Protein AF-A0A843LRX8-F1 (afdb_monomer)

pLDDT: mean 82.46, std 15.07, range [46.19, 97.5]

Foldseek 3Di:
DPPDDPPPPPPDDFDWDDDVPDIAGAPDWDDDPNFIATEHEDEDPDDDPVNNVVCCVVVVGQAHEYEYCDDADQDPRYGYDYNVCPVVVRVVVVVVVVVSVVVVVVD

Solvent-accessible surface area (backbone atoms only — not comparable to full-atom values): 6719 Å² total; per-residue (Å²): 145,86,84,73,63,91,84,61,81,73,81,84,84,81,68,72,45,91,42,97,94,55,72,43,58,56,81,42,73,47,77,57,96,96,39,68,33,50,30,42,77,46,80,68,91,75,72,80,65,54,37,58,50,52,47,43,71,75,66,59,48,93,43,37,37,30,40,26,81,60,71,76,46,76,56,95,53,31,41,31,39,23,61,94,46,55,89,48,44,70,60,53,53,51,54,50,48,53,57,54,51,56,55,63,77,74,108

Secondary structure (DSSP, 8-state):
---S-TTS-------EE--TT--EE-SEEEEETTEEEEEEE-SSS-S--HHHHHHHHHH--S-EEEEESS--EEETTEEEEEGGGGGGHHHHHHHHHHHHHHHHHT-

Sequence (107 aa):
MALEDPFISSELYFWARDKTGSSSEIDYCITRKGRIYPIEVKSGKTGTLRALRVYMEEKKPLFAIRFWEGELSFHDTILSIPLYMTGEAGRLIDEVYEMVSKNFDNA

Nearest PDB structures (foldseek):
  6p4o-assembly2_D  TM=4.560E-01  e=3.156E-01  Sulfurisphaera tokodaii str. 7
  7f2i-assembly1_A  TM=3.966E-01  e=1.037E+00  Arabidopsis thaliana
  4tjx-assembly1_A  TM=3.581E-01  e=1.758E+00  Arabidopsis thaliana
  7f2d-assembly1_A  TM=3.524E-01  e=2.447E+00  Arabidopsis thaliana
  3wg9-assembly1_A  TM=2.950E-01  e=1.350E+00  Thermoanaerobacter ethanolicus JW 200

Structure (mmCIF, N/CA/C/O backbone):
data_AF-A0A843LRX8-F1
#
_entry.id   AF-A0A843LRX8-F1
#
loop_
_atom_site.group_PDB
_atom_site.id
_atom_site.type_symbol
_atom_site.label_atom_id
_atom_site.label_alt_id
_atom_site.label_comp_id
_atom_site.label_asym_id
_atom_site.label_entity_id
_atom_site.label_seq_id
_atom_site.pdbx_PDB_ins_code
_atom_site.Cartn_x
_atom_site.Cartn_y
_atom_site.Cartn_z
_atom_site.occupancy
_atom_site.B_iso_or_equiv
_atom_site.auth_seq_id
_atom_site.auth_comp_id
_atom_site.auth_asym_id
_atom_site.auth_atom_id
_atom_site.pdbx_PDB_model_num
ATOM 1 N N . MET A 1 1 ? -4.662 -4.180 -19.578 1.00 46.19 1 MET A N 1
ATOM 2 C CA . MET A 1 1 ? -4.805 -2.712 -19.684 1.00 46.19 1 MET A CA 1
ATOM 3 C C . MET A 1 1 ? -4.390 -2.239 -21.088 1.00 46.19 1 MET A C 1
ATOM 5 O O . MET A 1 1 ? -3.502 -1.417 -21.220 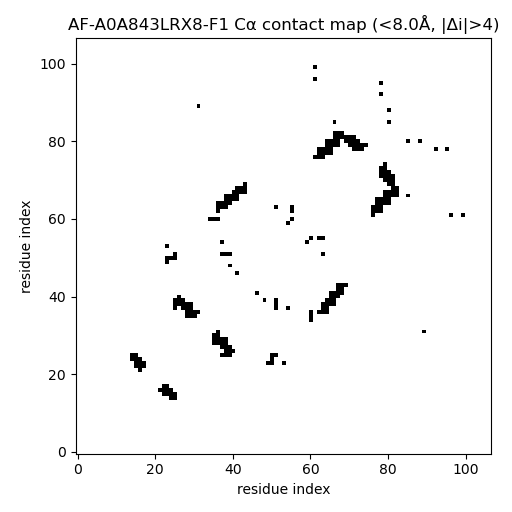1.00 46.19 1 MET A O 1
ATOM 9 N N . ALA A 1 2 ? -4.968 -2.838 -22.139 1.00 48.69 2 ALA A N 1
ATOM 10 C CA . ALA A 1 2 ? -4.767 -2.471 -23.557 1.00 48.69 2 ALA A CA 1
ATOM 11 C C . ALA A 1 2 ? -5.826 -3.124 -24.484 1.00 48.69 2 ALA A C 1
ATOM 13 O O . ALA A 1 2 ? -5.650 -3.161 -25.694 1.00 48.69 2 ALA A O 1
ATOM 14 N N . LEU A 1 3 ? -6.887 -3.715 -23.915 1.00 54.00 3 LEU A N 1
ATOM 15 C CA . LEU A 1 3 ? -7.861 -4.549 -24.636 1.00 54.00 3 LEU A CA 1
ATOM 16 C C . LEU A 1 3 ? -9.310 -4.116 -24.357 1.00 54.00 3 LEU A C 1
ATOM 18 O O . LEU A 1 3 ? -10.227 -4.902 -24.561 1.00 54.00 3 LEU A O 1
ATOM 22 N N . GLU A 1 4 ? -9.517 -2.901 -23.852 1.00 61.81 4 GLU A N 1
ATOM 23 C CA . GLU A 1 4 ? -10.865 -2.373 -23.627 1.00 61.81 4 GLU A CA 1
ATOM 24 C C . GLU A 1 4 ? -11.274 -1.455 -24.778 1.00 61.81 4 GLU A C 1
ATOM 26 O O . GLU A 1 4 ? -10.440 -0.767 -25.370 1.00 61.81 4 GLU A O 1
ATOM 31 N N . ASP A 1 5 ? -12.563 -1.510 -25.112 1.00 66.50 5 ASP A N 1
ATOM 32 C CA . ASP A 1 5 ? -13.199 -0.724 -26.164 1.00 66.50 5 ASP A CA 1
ATOM 33 C C . ASP A 1 5 ? -13.028 0.781 -25.867 1.00 66.50 5 ASP A C 1
ATOM 35 O O . ASP A 1 5 ? -13.456 1.237 -24.803 1.00 66.50 5 ASP A O 1
ATOM 39 N N . PRO A 1 6 ? -12.426 1.571 -26.779 1.00 65.12 6 PRO A N 1
ATOM 40 C CA . PRO A 1 6 ? -12.153 2.994 -26.564 1.00 65.12 6 PRO A CA 1
ATOM 41 C C . PRO A 1 6 ? -13.417 3.853 -26.396 1.00 65.12 6 PRO A C 1
ATOM 43 O O . PRO A 1 6 ? -13.306 5.022 -26.025 1.00 65.12 6 PRO A O 1
ATOM 46 N N . PHE A 1 7 ? -14.604 3.306 -26.673 1.00 67.12 7 PHE A N 1
ATOM 47 C CA . PHE A 1 7 ? -15.892 3.976 -26.496 1.00 67.12 7 PHE A CA 1
ATOM 48 C C . PHE A 1 7 ? -16.570 3.650 -25.159 1.00 67.12 7 PHE A C 1
ATOM 50 O O . PHE A 1 7 ? -17.571 4.280 -24.810 1.00 67.12 7 PHE A O 1
ATOM 57 N N . ILE A 1 8 ? -16.022 2.713 -24.381 1.00 63.06 8 ILE A N 1
ATOM 58 C CA . ILE A 1 8 ? -16.433 2.486 -22.997 1.00 63.06 8 ILE A CA 1
ATOM 59 C C . ILE A 1 8 ? -15.623 3.447 -22.127 1.00 63.06 8 ILE A C 1
ATOM 61 O O . ILE A 1 8 ? -14.437 3.248 -21.883 1.00 63.06 8 ILE A O 1
ATOM 65 N N . SER A 1 9 ? -16.276 4.507 -21.652 1.00 59.94 9 SER A N 1
ATOM 66 C CA . SER A 1 9 ? -15.727 5.372 -20.607 1.00 59.94 9 SER A CA 1
ATOM 67 C C . SER A 1 9 ? -15.583 4.548 -19.328 1.00 59.94 9 SER A C 1
ATOM 69 O O . SER A 1 9 ? -16.537 4.430 -18.557 1.00 59.94 9 SER A O 1
ATOM 71 N N . SER A 1 10 ? -14.408 3.965 -19.095 1.00 62.50 10 SER A N 1
ATOM 72 C CA . SER A 1 10 ? -14.065 3.450 -17.775 1.00 62.50 10 SER A CA 1
ATOM 73 C C . SER A 1 10 ? -14.030 4.638 -16.818 1.00 62.50 10 SER A C 1
ATOM 75 O O . SER A 1 10 ? -13.230 5.563 -16.962 1.00 62.50 10 SER A O 1
ATOM 77 N N . GLU A 1 11 ? -14.970 4.672 -15.875 1.00 67.00 11 GLU A N 1
ATOM 78 C CA . GLU A 1 11 ? -14.964 5.707 -14.849 1.00 67.00 11 GLU A CA 1
ATOM 79 C C . GLU A 1 11 ? -13.686 5.547 -14.016 1.00 67.00 11 GLU A C 1
ATOM 81 O O . GLU A 1 11 ? -13.449 4.511 -13.390 1.00 67.00 11 GLU A O 1
ATOM 86 N N . LEU A 1 12 ? -12.821 6.562 -14.067 1.00 62.62 12 LEU A N 1
ATOM 87 C CA . LEU A 1 12 ? -11.551 6.555 -13.357 1.00 62.62 12 LEU A CA 1
ATOM 88 C C . LEU A 1 12 ? -11.800 6.965 -11.903 1.00 62.62 12 LEU A C 1
ATOM 90 O O . LEU A 1 12 ? -12.003 8.140 -11.597 1.00 62.62 12 LEU A O 1
ATOM 94 N N . TYR A 1 13 ? -11.799 5.990 -11.000 1.00 67.69 13 TYR A N 1
ATOM 95 C CA . TYR A 1 13 ? -11.939 6.244 -9.570 1.00 67.69 13 TYR A CA 1
ATOM 96 C C . TYR A 1 13 ? -10.565 6.451 -8.936 1.00 67.69 13 TYR A C 1
ATOM 98 O O . TYR A 1 13 ? -9.703 5.576 -9.012 1.00 67.69 13 TYR A O 1
ATOM 106 N N . PHE A 1 14 ? -10.375 7.587 -8.267 1.00 67.50 14 PHE A N 1
ATOM 107 C CA . PHE A 1 14 ? -9.167 7.888 -7.504 1.00 67.50 14 PHE A CA 1
ATOM 108 C C . PHE A 1 14 ? -9.523 8.346 -6.090 1.00 67.50 14 PHE A C 1
ATOM 110 O O . PHE A 1 14 ? -10.617 8.852 -5.828 1.00 67.50 14 PHE A O 1
ATOM 117 N N . TRP A 1 15 ? -8.587 8.161 -5.162 1.00 66.31 15 TRP A N 1
ATOM 118 C CA . TRP A 1 15 ? -8.662 8.749 -3.832 1.00 66.31 15 TRP A CA 1
ATOM 119 C C . TRP A 1 15 ? -7.569 9.804 -3.712 1.00 66.31 15 TRP A C 1
ATOM 121 O O . TRP A 1 15 ? -6.385 9.481 -3.7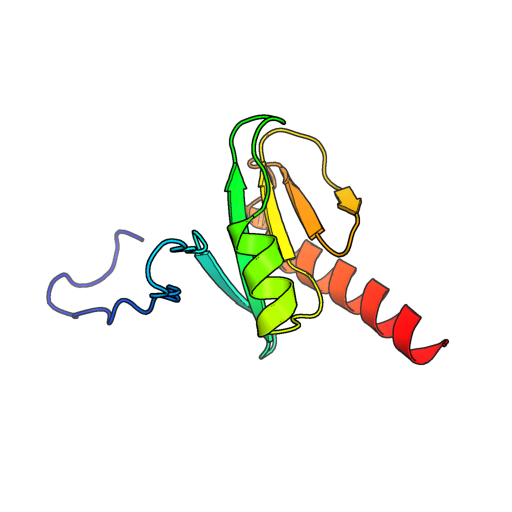52 1.00 66.31 15 TRP A O 1
ATOM 131 N N . ALA A 1 16 ? -7.974 11.058 -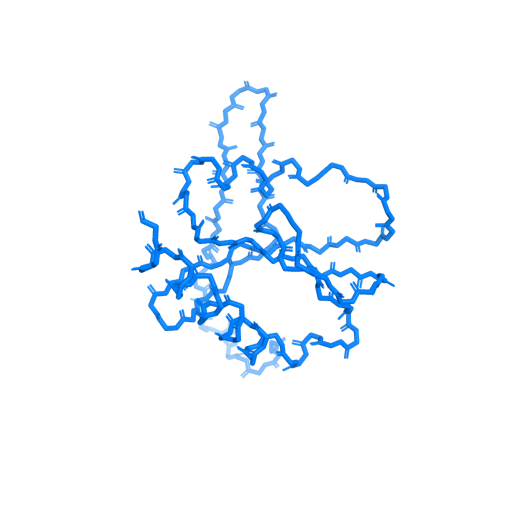3.543 1.00 63.38 16 ALA A N 1
ATOM 132 C CA . ALA A 1 16 ? -7.067 12.160 -3.274 1.00 63.38 16 ALA A CA 1
ATOM 133 C C . ALA A 1 16 ? -7.548 12.943 -2.057 1.00 63.38 16 ALA A C 1
ATOM 135 O O . ALA A 1 16 ? -8.750 13.125 -1.834 1.00 63.38 16 ALA A O 1
ATOM 136 N N . ARG A 1 17 ? -6.593 13.435 -1.272 1.00 65.94 17 ARG A N 1
ATOM 137 C CA . ARG A 1 17 ? -6.867 14.405 -0.217 1.00 65.94 17 ARG A CA 1
ATOM 138 C C . ARG A 1 17 ? -6.709 15.816 -0.764 1.00 65.94 17 ARG A C 1
ATOM 140 O O . ARG A 1 17 ? -5.587 16.236 -1.032 1.00 65.94 17 ARG A O 1
ATOM 147 N N . ASP A 1 18 ? -7.799 16.573 -0.791 1.00 56.78 18 ASP A N 1
ATOM 148 C CA . ASP A 1 18 ? -7.748 18.016 -1.025 1.00 56.78 18 ASP A CA 1
ATOM 149 C C . ASP A 1 18 ? -7.786 18.752 0.321 1.00 56.78 18 ASP A C 1
ATOM 151 O O . ASP A 1 18 ? -8.837 19.041 0.895 1.00 56.78 18 ASP A O 1
ATOM 155 N N . LYS A 1 19 ? -6.605 18.976 0.903 1.00 58.81 19 LYS A N 1
ATOM 156 C CA . LYS A 1 19 ? -6.436 19.836 2.080 1.00 58.81 19 LYS A CA 1
ATOM 157 C C . LYS A 1 19 ? -5.432 20.914 1.716 1.00 58.81 19 LYS A C 1
ATOM 159 O O . LYS A 1 19 ? -4.320 20.592 1.297 1.00 58.81 19 LYS A O 1
ATOM 164 N N . THR A 1 20 ? -5.808 22.179 1.888 1.00 50.81 20 THR A N 1
ATOM 165 C CA . THR A 1 20 ? -4.971 23.342 1.567 1.00 50.81 20 THR A CA 1
ATOM 166 C C . THR A 1 20 ? -3.586 23.177 2.208 1.00 50.81 20 THR A C 1
ATOM 168 O O . THR A 1 20 ? -3.461 23.171 3.431 1.00 50.81 20 THR A O 1
ATOM 171 N N . GLY A 1 21 ? -2.552 22.969 1.384 1.00 55.19 21 GLY A N 1
ATOM 172 C CA . GLY A 1 21 ? -1.159 22.795 1.820 1.00 55.19 21 GLY A CA 1
ATOM 173 C C . GLY A 1 21 ? -0.682 21.360 2.112 1.00 55.19 21 GLY A C 1
ATOM 174 O O . GLY A 1 21 ? 0.473 21.191 2.496 1.00 55.19 21 GLY A O 1
ATOM 175 N N . SER A 1 22 ? -1.507 20.318 1.941 1.00 58.34 22 SER A N 1
ATOM 176 C CA . SER A 1 22 ? -1.063 18.917 2.072 1.00 58.34 22 SER A CA 1
ATOM 177 C C . SER A 1 22 ? -1.923 17.959 1.241 1.00 58.34 22 SER A C 1
ATOM 179 O O . SER A 1 22 ? -2.757 17.238 1.798 1.00 58.34 22 SER A O 1
ATOM 181 N N . SER A 1 23 ? -1.685 17.912 -0.072 1.00 61.69 23 SER A N 1
ATOM 182 C CA . SER A 1 23 ? -2.226 16.854 -0.926 1.00 61.69 23 SER A CA 1
ATOM 183 C C . SER A 1 23 ? -1.474 15.540 -0.702 1.00 61.69 23 SER A C 1
ATOM 185 O O . SER A 1 23 ? -0.272 15.503 -0.422 1.00 61.69 23 SER A O 1
ATOM 187 N N . SER A 1 24 ? -2.204 14.433 -0.723 1.00 68.06 24 SER A N 1
ATOM 188 C CA . SER A 1 24 ? -1.642 13.084 -0.670 1.00 68.06 24 SER A CA 1
ATOM 189 C C . SER A 1 24 ? -2.544 12.175 -1.485 1.00 68.06 24 SER A C 1
ATOM 191 O O . SER A 1 24 ? -3.765 12.219 -1.337 1.00 68.06 24 SER A O 1
ATOM 193 N N . GLU A 1 25 ? -1.922 11.392 -2.350 1.00 79.88 25 GLU A N 1
ATOM 194 C CA . GLU A 1 25 ? -2.554 10.493 -3.305 1.00 79.88 25 GLU A CA 1
ATOM 195 C C . GLU A 1 25 ? -1.783 9.177 -3.258 1.00 79.88 25 GLU A C 1
ATOM 197 O O . GLU A 1 25 ? -0.570 9.188 -3.045 1.00 79.88 25 GLU A O 1
ATOM 202 N N . ILE A 1 26 ? -2.497 8.063 -3.383 1.00 85.19 26 ILE A N 1
ATOM 203 C CA . ILE A 1 26 ? -1.901 6.728 -3.459 1.00 85.19 26 ILE A CA 1
ATOM 204 C C . ILE A 1 26 ? -1.919 6.294 -4.916 1.00 85.19 26 ILE A C 1
ATOM 206 O O . ILE A 1 26 ? -2.932 6.486 -5.585 1.00 85.19 26 ILE A O 1
ATOM 210 N N . ASP A 1 27 ? -0.842 5.653 -5.367 1.00 87.50 27 ASP A N 1
ATOM 211 C CA . ASP A 1 27 ? -0.688 5.247 -6.766 1.00 87.50 27 ASP A CA 1
ATOM 212 C C . ASP A 1 27 ? -1.808 4.299 -7.224 1.00 87.50 27 ASP A C 1
ATOM 214 O O . ASP A 1 27 ? -2.381 4.478 -8.298 1.00 87.50 27 ASP A O 1
ATOM 218 N N . TYR A 1 28 ? -2.132 3.280 -6.414 1.00 89.94 28 TYR A N 1
ATOM 219 C CA . TYR A 1 28 ? -3.170 2.302 -6.744 1.00 89.94 28 TYR A CA 1
ATOM 220 C C . TYR A 1 28 ? -3.952 1.825 -5.520 1.00 89.94 28 TYR A C 1
ATOM 222 O O . TYR A 1 28 ? -3.482 1.829 -4.385 1.00 89.94 28 TYR A O 1
ATOM 230 N N . CYS A 1 29 ? -5.156 1.321 -5.768 1.00 90.62 29 CYS A N 1
ATOM 231 C CA . CYS A 1 29 ? -5.940 0.569 -4.795 1.00 90.62 29 CYS A CA 1
ATOM 232 C C . CYS A 1 29 ? -6.339 -0.757 -5.434 1.00 90.62 29 CYS A C 1
ATOM 234 O O . CYS A 1 29 ? -6.792 -0.772 -6.579 1.00 90.62 29 CYS A O 1
ATOM 236 N N . ILE A 1 30 ? -6.223 -1.862 -4.703 1.00 90.56 30 ILE A N 1
ATOM 237 C CA . ILE A 1 30 ? -6.780 -3.143 -5.152 1.00 90.56 30 ILE A CA 1
ATOM 238 C C . ILE A 1 30 ? -7.858 -3.618 -4.199 1.00 90.56 30 ILE A C 1
ATOM 240 O O . ILE A 1 30 ? -7.771 -3.440 -2.982 1.00 90.56 30 ILE A O 1
ATOM 244 N N . THR A 1 31 ? -8.867 -4.263 -4.770 1.00 91.50 31 THR A N 1
ATOM 245 C CA . THR A 1 31 ? -9.896 -4.960 -4.015 1.00 91.50 31 THR A CA 1
ATOM 246 C C . THR A 1 31 ? -9.573 -6.446 -3.982 1.00 91.50 31 THR A C 1
ATOM 248 O O . THR A 1 31 ? -9.265 -7.070 -4.999 1.00 91.50 31 THR A O 1
ATOM 251 N N . ARG A 1 32 ? -9.622 -7.044 -2.795 1.00 93.12 32 ARG A N 1
ATOM 252 C CA . ARG A 1 32 ? -9.472 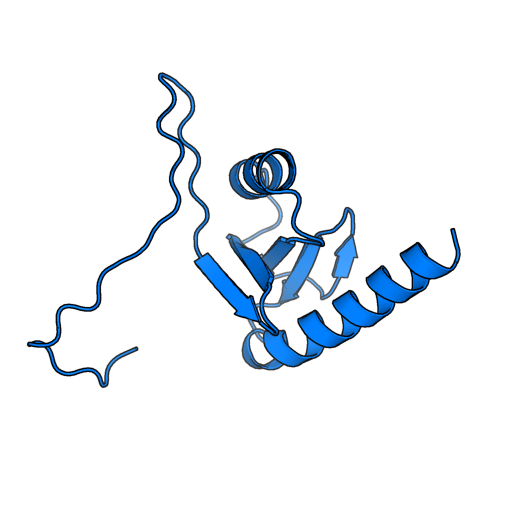-8.491 -2.634 1.00 93.12 32 ARG A CA 1
ATOM 253 C C . ARG A 1 32 ? -10.325 -8.964 -1.471 1.00 93.12 32 ARG A C 1
ATOM 255 O O . ARG A 1 32 ? -10.254 -8.402 -0.384 1.00 93.12 32 ARG A O 1
ATOM 262 N N . LYS A 1 33 ? -11.169 -9.974 -1.714 1.00 91.62 33 LYS A N 1
ATOM 263 C CA . LYS A 1 33 ? -12.086 -10.554 -0.711 1.00 91.62 33 LYS A CA 1
ATOM 264 C C . LYS A 1 33 ? -12.883 -9.487 0.066 1.00 91.62 33 LYS A C 1
ATOM 266 O O . LYS A 1 33 ? -12.946 -9.511 1.294 1.00 91.62 33 LYS A O 1
ATOM 271 N N . GLY A 1 34 ? -13.443 -8.518 -0.664 1.00 91.56 34 GLY A N 1
ATOM 272 C CA . GLY A 1 34 ? -14.272 -7.442 -0.103 1.00 91.56 34 GLY A CA 1
ATOM 273 C C . GLY A 1 34 ? -13.512 -6.362 0.676 1.00 91.56 34 GLY A C 1
ATOM 274 O O . GLY A 1 34 ? -14.145 -5.544 1.335 1.00 91.56 34 GLY A O 1
ATOM 275 N N . ARG A 1 35 ? -12.175 -6.346 0.625 1.00 92.38 35 ARG A N 1
ATOM 276 C CA . ARG A 1 35 ? -11.329 -5.356 1.305 1.00 92.38 35 ARG A CA 1
ATOM 277 C C . ARG A 1 35 ? -10.516 -4.558 0.303 1.00 92.38 35 ARG A C 1
ATOM 279 O O . ARG A 1 35 ? -10.156 -5.080 -0.751 1.00 92.38 35 ARG A O 1
ATOM 286 N N . ILE A 1 36 ? -10.236 -3.306 0.651 1.00 92.62 36 ILE A N 1
ATOM 287 C CA . ILE A 1 36 ? -9.422 -2.391 -0.148 1.00 92.62 36 ILE A CA 1
ATOM 288 C C . ILE A 1 36 ? -8.031 -2.323 0.474 1.00 92.62 36 ILE A C 1
ATOM 290 O O . ILE A 1 36 ? -7.903 -2.063 1.671 1.00 92.62 36 ILE A O 1
ATOM 294 N N . TYR A 1 37 ? -7.009 -2.538 -0.348 1.00 94.12 37 TYR A N 1
ATOM 295 C CA . TYR A 1 37 ? -5.610 -2.418 0.043 1.00 94.12 37 TYR A CA 1
ATOM 296 C C . TYR A 1 37 ? -4.963 -1.278 -0.747 1.00 94.12 37 TYR A C 1
ATOM 298 O O . TYR A 1 37 ? -4.982 -1.322 -1.984 1.00 94.12 37 TYR A O 1
ATOM 306 N N . PRO A 1 38 ? -4.404 -0.262 -0.067 1.00 94.62 38 PRO A N 1
ATOM 307 C CA . PRO A 1 38 ? -3.681 0.807 -0.736 1.00 94.62 38 PRO A CA 1
ATOM 308 C C . PRO A 1 38 ? -2.303 0.303 -1.187 1.00 94.62 38 PRO A C 1
ATOM 310 O O . PRO A 1 38 ? -1.645 -0.453 -0.463 1.00 94.62 38 PRO A O 1
ATOM 313 N N . ILE A 1 39 ? -1.868 0.721 -2.372 1.00 93.81 39 ILE A N 1
ATOM 314 C CA . ILE A 1 39 ? -0.594 0.337 -2.984 1.00 93.81 39 ILE A CA 1
ATOM 315 C C . ILE A 1 39 ? 0.214 1.580 -3.330 1.00 93.81 39 ILE A C 1
ATOM 317 O O . ILE A 1 39 ? -0.245 2.432 -4.084 1.00 93.81 39 ILE A O 1
ATOM 321 N N . GLU A 1 40 ? 1.466 1.590 -2.890 1.00 92.81 40 GLU A N 1
ATOM 322 C CA . GLU A 1 40 ? 2.478 2.540 -3.351 1.00 92.81 40 GLU A CA 1
ATOM 323 C C . GLU A 1 40 ? 3.559 1.817 -4.172 1.00 92.81 40 GLU A C 1
ATOM 325 O O . GLU A 1 40 ? 4.014 0.734 -3.787 1.00 92.81 40 GLU A O 1
ATOM 330 N N . VAL A 1 41 ? 4.031 2.420 -5.260 1.00 91.44 41 VAL A N 1
ATOM 331 C CA . VAL A 1 41 ? 5.160 1.925 -6.060 1.00 91.44 41 VAL A CA 1
ATOM 332 C C . VAL A 1 41 ? 6.363 2.848 -5.865 1.00 91.44 41 VAL A C 1
ATOM 334 O O . VAL A 1 41 ? 6.272 4.062 -6.043 1.00 91.44 41 VAL A O 1
ATOM 337 N N . LYS A 1 42 ? 7.520 2.293 -5.483 1.00 87.44 42 LYS A N 1
ATOM 338 C CA . LYS A 1 42 ? 8.745 3.075 -5.236 1.00 87.44 42 LYS A CA 1
ATOM 339 C C . LYS A 1 42 ? 9.991 2.413 -5.823 1.00 87.44 42 LYS A C 1
ATOM 341 O O . LYS A 1 42 ? 10.229 1.228 -5.605 1.00 87.44 42 LYS A O 1
ATOM 346 N N . SER A 1 43 ? 10.831 3.214 -6.479 1.00 75.50 43 SER A N 1
ATOM 347 C CA . SER A 1 43 ? 12.204 2.856 -6.855 1.00 75.50 43 SER A CA 1
ATOM 348 C C . SER A 1 43 ? 13.175 3.306 -5.753 1.00 75.50 43 SER A C 1
ATOM 350 O O . SER A 1 43 ? 13.271 4.500 -5.461 1.00 75.50 43 SER A O 1
ATOM 352 N N . GLY A 1 44 ? 13.891 2.371 -5.124 1.00 70.62 44 GLY A N 1
ATOM 353 C CA . GLY A 1 44 ? 14.879 2.653 -4.072 1.00 70.62 44 GLY A CA 1
ATOM 354 C C . GLY A 1 44 ? 14.365 2.731 -2.621 1.00 70.62 44 GLY A C 1
ATOM 355 O O . GLY A 1 44 ? 13.177 2.627 -2.321 1.00 70.62 44 GLY A O 1
ATOM 356 N N . LYS A 1 45 ? 15.314 2.889 -1.681 1.00 65.38 45 LYS A N 1
ATOM 357 C CA . LYS A 1 45 ? 15.062 2.978 -0.222 1.00 65.38 45 LYS A CA 1
ATOM 358 C C . LYS A 1 45 ? 14.619 4.374 0.234 1.00 65.38 45 LYS A C 1
ATOM 360 O O . LYS A 1 45 ? 14.123 4.528 1.347 1.00 65.38 45 LYS A O 1
ATOM 365 N N . THR A 1 46 ? 14.843 5.385 -0.602 1.00 54.09 46 THR A N 1
ATOM 366 C CA . THR A 1 46 ? 14.658 6.796 -0.261 1.00 54.09 46 THR A CA 1
ATOM 367 C C . THR A 1 46 ? 13.270 7.252 -0.687 1.00 54.09 46 THR A C 1
ATOM 369 O O . THR A 1 46 ? 12.953 7.293 -1.868 1.00 54.09 46 THR A O 1
ATOM 372 N N . GLY A 1 47 ? 12.440 7.603 0.287 1.00 61.81 47 GLY A N 1
ATOM 373 C CA . GLY A 1 47 ? 11.077 8.071 0.064 1.00 61.81 47 GLY A CA 1
ATOM 374 C C . GLY A 1 47 ? 10.237 7.776 1.293 1.00 61.81 47 GLY A C 1
ATOM 375 O O . GLY A 1 47 ? 10.170 6.637 1.753 1.00 61.81 47 GLY A O 1
ATOM 376 N N . THR A 1 48 ? 9.618 8.800 1.871 1.00 67.12 48 THR A N 1
ATOM 377 C CA . THR A 1 48 ? 8.661 8.577 2.952 1.00 67.12 48 THR A CA 1
ATOM 378 C C . THR A 1 48 ? 7.390 7.998 2.341 1.00 67.12 48 THR A C 1
ATOM 380 O O . THR A 1 48 ? 6.855 8.538 1.376 1.00 67.12 48 THR A O 1
ATOM 383 N N . LEU A 1 49 ? 6.878 6.901 2.906 1.00 80.44 49 LEU A N 1
ATOM 384 C CA . LEU A 1 49 ? 5.560 6.345 2.566 1.00 80.44 49 LEU A CA 1
ATOM 385 C C . LEU A 1 49 ? 4.451 7.235 3.145 1.00 80.44 49 LEU A C 1
ATOM 387 O O . LEU A 1 49 ? 3.597 6.780 3.899 1.00 80.44 49 LEU A O 1
ATOM 391 N N . ARG A 1 50 ? 4.529 8.543 2.887 1.00 83.44 50 ARG A N 1
ATOM 392 C CA . ARG A 1 50 ? 3.706 9.562 3.535 1.00 83.44 50 ARG A CA 1
ATOM 393 C C . ARG A 1 50 ? 2.245 9.412 3.134 1.00 83.44 50 ARG A C 1
ATOM 395 O O . ARG A 1 50 ? 1.405 9.376 4.023 1.00 83.44 50 ARG A O 1
ATOM 402 N N . ALA A 1 51 ? 1.957 9.282 1.839 1.00 82.81 51 ALA A N 1
ATOM 403 C CA . ALA A 1 51 ? 0.592 9.082 1.356 1.00 82.81 51 ALA A CA 1
ATOM 404 C C . ALA A 1 51 ? -0.011 7.784 1.908 1.00 82.81 51 ALA A C 1
ATOM 406 O O . ALA A 1 51 ? -1.094 7.803 2.492 1.00 82.81 51 ALA A O 1
ATOM 407 N N . LEU A 1 52 ? 0.755 6.692 1.833 1.00 87.00 52 LEU A N 1
ATOM 408 C CA . LEU A 1 52 ? 0.366 5.396 2.379 1.00 87.00 52 LEU A CA 1
ATOM 409 C C . LEU A 1 52 ? 0.053 5.474 3.880 1.00 87.00 52 LEU A C 1
ATOM 411 O O . LEU A 1 52 ? -0.996 5.013 4.310 1.00 87.00 52 LEU A O 1
ATOM 415 N N . ARG A 1 53 ? 0.918 6.114 4.679 1.00 87.81 53 ARG A N 1
ATOM 416 C CA . ARG A 1 53 ? 0.702 6.305 6.124 1.00 87.81 53 ARG A CA 1
ATOM 417 C C . ARG A 1 53 ? -0.545 7.133 6.421 1.00 87.81 53 ARG A C 1
ATOM 419 O O . ARG A 1 53 ? -1.338 6.730 7.261 1.00 87.81 53 ARG A O 1
ATOM 426 N N . VAL A 1 54 ? -0.753 8.238 5.703 1.00 87.50 54 VAL A N 1
ATOM 427 C CA . VAL A 1 54 ? -1.959 9.071 5.856 1.00 87.50 54 VAL A CA 1
ATOM 428 C C . VAL A 1 54 ? -3.221 8.253 5.571 1.00 87.50 54 VAL A C 1
ATOM 430 O O . VAL A 1 54 ? -4.178 8.312 6.339 1.00 87.50 54 VAL A O 1
ATOM 433 N N . TYR A 1 55 ? -3.226 7.440 4.514 1.00 89.12 55 TYR A N 1
ATOM 434 C CA . TYR A 1 55 ? -4.366 6.571 4.227 1.00 89.12 55 TYR A CA 1
ATOM 435 C C . TYR A 1 55 ? -4.570 5.501 5.298 1.00 89.12 55 TYR A C 1
ATOM 437 O O . TYR A 1 55 ? -5.705 5.245 5.700 1.00 89.12 55 TYR A O 1
ATOM 445 N N . MET A 1 56 ? -3.485 4.886 5.778 1.00 90.00 56 MET A N 1
ATOM 446 C CA . MET A 1 56 ? -3.539 3.904 6.861 1.00 90.00 56 MET A CA 1
ATOM 447 C C . MET A 1 56 ? -4.179 4.496 8.124 1.00 90.00 56 MET A C 1
ATOM 449 O O . MET A 1 56 ? -5.013 3.843 8.746 1.00 90.00 56 MET A O 1
ATOM 453 N N . GLU A 1 57 ? -3.854 5.743 8.470 1.00 89.25 57 GLU A N 1
ATOM 454 C CA . GLU A 1 57 ? -4.447 6.457 9.608 1.00 89.25 57 GLU A CA 1
ATOM 455 C C . GLU A 1 57 ? -5.942 6.759 9.405 1.00 89.25 57 GLU A C 1
ATOM 457 O O . GLU A 1 57 ? -6.746 6.572 10.323 1.00 89.25 57 GLU A O 1
ATOM 462 N N . GLU A 1 58 ? -6.332 7.213 8.211 1.00 88.62 58 GLU A N 1
ATOM 463 C CA . GLU A 1 58 ? -7.704 7.654 7.931 1.00 88.62 58 GLU A CA 1
ATOM 464 C C . GLU A 1 58 ? -8.678 6.497 7.675 1.00 88.62 58 GLU A C 1
ATOM 466 O O . GLU A 1 58 ? -9.827 6.537 8.123 1.00 88.62 58 GLU A O 1
ATOM 471 N N . LYS A 1 59 ? -8.249 5.475 6.928 1.00 90.06 59 LYS A N 1
ATOM 472 C CA . LYS A 1 59 ? -9.107 4.365 6.483 1.00 90.06 59 LYS A CA 1
ATOM 473 C C . LYS A 1 59 ? -8.920 3.093 7.292 1.00 90.06 59 LYS A C 1
ATOM 475 O O . LYS A 1 59 ? -9.776 2.217 7.206 1.00 90.06 59 LYS A O 1
ATOM 480 N N . LYS A 1 60 ? -7.844 3.005 8.080 1.00 91.25 60 LYS A N 1
ATOM 481 C CA . LYS A 1 60 ? -7.526 1.864 8.949 1.00 91.25 60 LYS A CA 1
ATOM 482 C C . LYS A 1 60 ? -7.682 0.504 8.245 1.00 91.25 60 LYS A C 1
ATOM 484 O O . LYS A 1 60 ? -8.326 -0.389 8.801 1.00 91.25 60 LYS A O 1
ATOM 489 N N . PRO A 1 61 ? -7.151 0.321 7.019 1.00 91.75 61 PRO A N 1
ATOM 490 C CA . PRO A 1 61 ? -7.126 -1.007 6.428 1.00 91.75 61 PRO A CA 1
ATOM 491 C C . PRO A 1 61 ? -6.182 -1.896 7.256 1.00 91.75 61 PRO A C 1
ATOM 493 O O . PRO A 1 61 ? -5.341 -1.406 8.008 1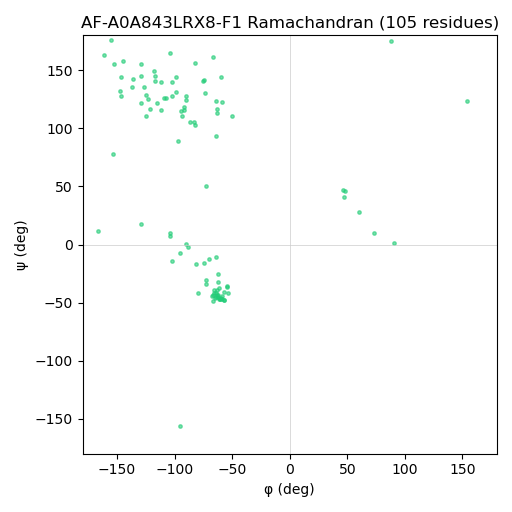.00 91.75 61 PRO A O 1
ATOM 496 N N . LEU A 1 62 ? -6.306 -3.216 7.112 1.00 92.88 62 LEU A N 1
ATOM 497 C CA . LEU A 1 62 ? -5.516 -4.167 7.907 1.00 92.88 62 LEU A CA 1
ATOM 498 C C . LEU A 1 62 ? -4.006 -4.027 7.685 1.00 92.88 62 LEU A C 1
ATOM 500 O O . LEU A 1 62 ? -3.224 -4.196 8.615 1.00 92.88 62 LEU A O 1
ATOM 504 N N . PHE A 1 63 ? -3.607 -3.749 6.447 1.00 95.38 63 PHE A N 1
ATOM 505 C CA . PHE A 1 63 ? -2.233 -3.457 6.061 1.00 95.38 63 PHE A CA 1
ATOM 506 C C . PHE A 1 63 ? -2.209 -2.742 4.706 1.00 95.38 63 PHE A C 1
ATOM 508 O O . PHE A 1 63 ? -3.184 -2.784 3.950 1.00 95.38 63 PHE A O 1
ATOM 515 N N . ALA A 1 64 ? -1.080 -2.113 4.395 1.00 95.50 64 ALA A N 1
ATOM 516 C CA . ALA A 1 64 ? -0.799 -1.523 3.092 1.00 95.50 64 ALA A CA 1
ATOM 517 C C . ALA A 1 64 ? 0.163 -2.383 2.271 1.00 95.50 64 ALA A C 1
ATOM 519 O O . ALA A 1 64 ? 0.861 -3.248 2.803 1.00 95.50 64 ALA A O 1
ATOM 520 N N . ILE A 1 65 ? 0.239 -2.108 0.973 1.00 96.25 65 ILE A N 1
ATOM 521 C CA . ILE A 1 65 ? 1.132 -2.795 0.046 1.00 96.25 65 ILE A CA 1
ATOM 522 C C . ILE A 1 65 ? 2.123 -1.788 -0.531 1.00 96.25 65 ILE A C 1
ATOM 524 O O . ILE A 1 65 ? 1.781 -0.649 -0.849 1.00 96.25 65 ILE A O 1
ATOM 528 N N . ARG A 1 66 ? 3.370 -2.221 -0.686 1.00 95.00 66 ARG A N 1
ATOM 529 C CA . ARG A 1 66 ? 4.410 -1.468 -1.377 1.00 95.00 66 ARG A CA 1
ATOM 530 C C . ARG A 1 66 ? 5.071 -2.349 -2.422 1.00 95.00 66 ARG A C 1
ATOM 532 O O . ARG A 1 66 ? 5.669 -3.357 -2.059 1.00 95.00 66 ARG A O 1
ATOM 539 N N . PHE A 1 67 ? 5.049 -1.939 -3.682 1.00 95.12 67 PHE A N 1
ATOM 540 C CA . PHE A 1 67 ? 5.893 -2.544 -4.709 1.00 95.12 67 PHE A CA 1
ATOM 541 C C . PHE A 1 67 ? 7.231 -1.812 -4.791 1.00 95.12 67 PHE A C 1
ATOM 543 O O . PHE A 1 67 ? 7.265 -0.583 -4.872 1.00 95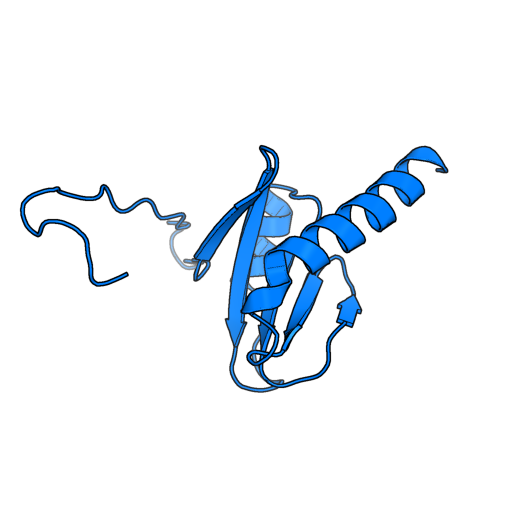.12 67 PHE A O 1
ATOM 550 N N . TRP A 1 68 ? 8.338 -2.554 -4.722 1.00 94.06 68 TRP A N 1
ATOM 551 C CA . TRP A 1 68 ? 9.677 -1.960 -4.652 1.00 94.06 68 TRP A CA 1
ATOM 552 C C . TRP A 1 68 ? 10.787 -2.884 -5.171 1.00 94.06 68 TRP A C 1
ATOM 554 O O . TRP A 1 68 ? 10.543 -4.028 -5.532 1.00 94.06 68 TRP A O 1
ATOM 564 N N . GLU A 1 69 ? 12.022 -2.388 -5.221 1.00 91.56 69 GLU A N 1
ATOM 565 C CA . GLU A 1 69 ? 13.192 -3.112 -5.757 1.00 91.56 69 GLU A CA 1
ATOM 566 C C . GLU A 1 69 ? 13.956 -3.949 -4.713 1.00 91.56 69 GLU A C 1
ATOM 568 O O . GLU A 1 69 ? 14.978 -4.552 -5.031 1.00 91.56 69 GLU A O 1
ATOM 573 N N . GLY A 1 70 ? 13.508 -3.963 -3.456 1.00 91.31 70 GLY A N 1
ATOM 574 C CA . GLY A 1 70 ? 14.163 -4.713 -2.384 1.00 91.31 70 GLY A CA 1
ATOM 575 C C . GLY A 1 70 ? 13.564 -6.098 -2.150 1.00 91.31 70 GLY A C 1
ATOM 576 O O . GLY A 1 70 ? 12.958 -6.691 -3.035 1.00 91.31 70 GLY A O 1
ATOM 577 N N . GLU A 1 71 ? 13.750 -6.619 -0.938 1.00 94.25 71 GLU A N 1
ATOM 578 C CA . GLU A 1 71 ? 13.308 -7.959 -0.541 1.00 94.25 71 GLU A CA 1
ATOM 579 C C . GLU A 1 71 ? 11.825 -8.009 -0.138 1.00 94.25 71 GLU A C 1
ATOM 581 O O . GLU A 1 71 ? 11.223 -7.013 0.284 1.00 94.25 71 GLU A O 1
ATOM 586 N N . LEU A 1 72 ? 11.231 -9.201 -0.239 1.00 96.75 72 LEU A N 1
ATOM 587 C CA . LEU A 1 72 ? 9.900 -9.460 0.298 1.00 96.75 72 LEU A CA 1
ATOM 588 C C . LEU A 1 72 ? 9.935 -9.318 1.821 1.00 96.75 72 LEU A C 1
ATOM 590 O O . LEU A 1 72 ? 10.713 -9.988 2.493 1.00 96.75 72 LEU A O 1
ATOM 594 N N . SER A 1 73 ? 9.089 -8.454 2.373 1.00 95.88 73 SER A N 1
ATOM 595 C CA . SER A 1 73 ? 9.000 -8.274 3.824 1.00 95.88 73 SER A CA 1
ATOM 596 C C . SER A 1 73 ? 7.621 -7.795 4.257 1.00 95.88 73 SER A C 1
ATOM 598 O O . SER A 1 73 ? 6.895 -7.162 3.491 1.00 95.88 73 SER A O 1
ATOM 600 N N . PHE A 1 74 ? 7.272 -8.082 5.509 1.00 96.00 74 PHE A N 1
ATOM 601 C CA . PHE A 1 74 ? 6.099 -7.529 6.171 1.00 96.00 74 PHE A CA 1
ATOM 602 C C . PHE A 1 74 ? 6.541 -6.856 7.470 1.00 96.00 74 PHE A C 1
ATOM 604 O O . PHE A 1 74 ? 6.996 -7.527 8.394 1.00 96.00 74 PHE A O 1
ATOM 611 N N . HIS A 1 75 ? 6.458 -5.528 7.519 1.00 92.31 75 HIS A N 1
ATOM 612 C CA . HIS A 1 75 ? 6.904 -4.724 8.659 1.00 92.31 75 HIS A CA 1
ATOM 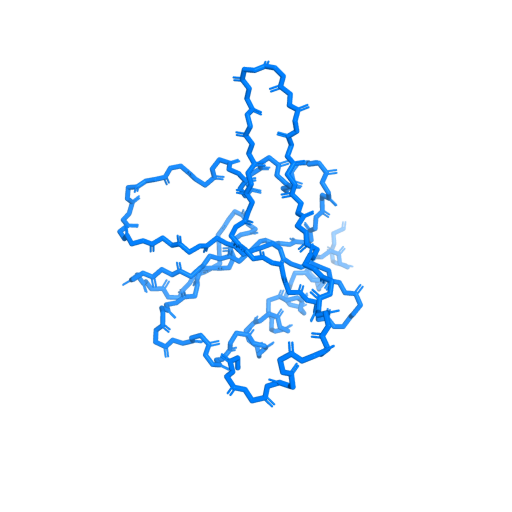613 C C . HIS A 1 75 ? 6.009 -3.494 8.811 1.00 92.31 75 HIS A C 1
ATOM 615 O O . HIS A 1 75 ? 5.567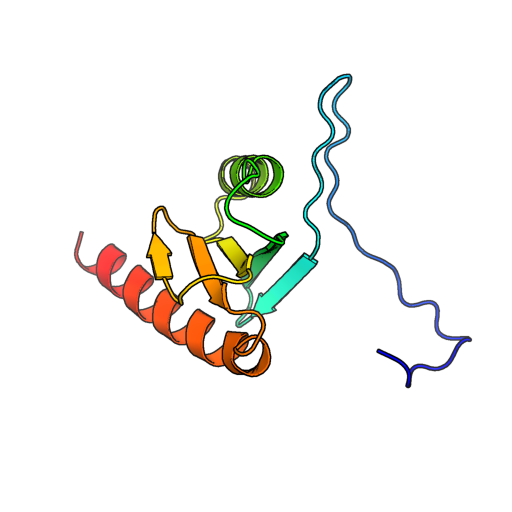 -2.945 7.805 1.00 92.31 75 HIS A O 1
ATOM 621 N N . ASP A 1 76 ? 5.734 -3.061 10.044 1.00 90.12 76 ASP A N 1
ATOM 622 C CA . ASP A 1 76 ? 4.855 -1.920 10.355 1.00 90.12 76 ASP A CA 1
ATOM 623 C C . ASP A 1 76 ? 3.522 -1.940 9.592 1.00 90.12 76 ASP A C 1
ATOM 625 O O . ASP A 1 76 ? 3.070 -0.910 9.097 1.00 90.12 76 ASP A O 1
ATOM 629 N N . THR A 1 77 ? 2.889 -3.110 9.452 1.00 93.81 77 THR A N 1
ATOM 630 C CA . THR A 1 77 ? 1.644 -3.287 8.673 1.00 93.81 77 THR A CA 1
ATOM 631 C C . THR A 1 77 ? 1.776 -2.925 7.186 1.00 93.81 77 THR A C 1
ATOM 633 O O . THR A 1 77 ? 0.804 -2.550 6.533 1.00 93.81 77 THR A O 1
ATOM 636 N N . ILE A 1 78 ? 2.980 -3.047 6.624 1.00 94.75 78 ILE A N 1
ATOM 637 C CA . ILE A 1 78 ? 3.260 -2.826 5.204 1.00 94.75 78 ILE A CA 1
ATOM 638 C C . ILE A 1 78 ? 3.858 -4.097 4.608 1.00 94.75 78 ILE A C 1
ATOM 640 O O . ILE A 1 78 ? 4.962 -4.517 4.963 1.00 94.75 78 ILE A O 1
ATOM 644 N N . LEU A 1 79 ? 3.137 -4.683 3.654 1.00 96.56 79 LEU A N 1
ATOM 645 C CA . LEU A 1 79 ? 3.605 -5.778 2.817 1.00 96.56 79 LEU A CA 1
ATOM 646 C C . LEU A 1 79 ? 4.412 -5.211 1.650 1.00 96.56 79 LEU A C 1
ATOM 648 O O . LEU A 1 79 ? 3.868 -4.645 0.705 1.00 96.56 79 LEU A O 1
ATOM 652 N N . SER A 1 80 ? 5.727 -5.355 1.729 1.00 95.94 80 SER A N 1
ATOM 653 C CA . SER A 1 80 ? 6.658 -4.904 0.703 1.00 95.94 80 SER A CA 1
ATOM 654 C C . SER A 1 80 ? 6.961 -6.046 -0.256 1.00 95.94 80 SER A C 1
ATOM 656 O O . SER A 1 80 ? 7.631 -7.000 0.124 1.00 95.94 80 SER A O 1
ATOM 658 N N . ILE A 1 81 ? 6.475 -5.944 -1.489 1.00 96.50 81 ILE A N 1
ATOM 659 C CA . ILE A 1 81 ? 6.577 -6.972 -2.524 1.00 96.50 81 ILE A CA 1
ATOM 660 C C . ILE A 1 81 ? 7.601 -6.519 -3.575 1.00 96.50 81 ILE A C 1
ATOM 662 O O . ILE A 1 81 ? 7.461 -5.420 -4.122 1.00 96.50 81 ILE A O 1
ATOM 666 N N . PRO A 1 82 ? 8.624 -7.330 -3.889 1.00 95.56 82 PRO A N 1
ATOM 667 C CA . PRO A 1 82 ? 9.554 -7.015 -4.961 1.00 95.56 82 PRO A CA 1
ATOM 668 C C . PRO A 1 82 ? 8.829 -6.886 -6.307 1.00 95.56 82 PRO A C 1
ATOM 670 O O . PRO A 1 82 ? 7.906 -7.654 -6.580 1.00 95.56 82 PRO A O 1
ATOM 673 N N . LEU A 1 83 ? 9.251 -5.970 -7.182 1.00 93.44 83 LEU A N 1
ATOM 674 C CA . LEU A 1 83 ? 8.593 -5.737 -8.482 1.00 93.44 83 LEU A CA 1
ATOM 675 C C . LEU A 1 83 ? 8.459 -7.019 -9.328 1.00 93.44 83 LEU A C 1
ATOM 677 O O . LEU A 1 83 ? 7.425 -7.243 -9.959 1.00 93.44 83 LEU A O 1
ATOM 681 N N . TYR A 1 84 ? 9.458 -7.905 -9.280 1.00 94.25 84 TYR A N 1
ATOM 682 C CA . TYR A 1 84 ? 9.437 -9.195 -9.982 1.00 94.25 84 TYR A CA 1
ATOM 683 C C . TYR A 1 84 ? 8.435 -10.213 -9.399 1.00 94.25 84 TYR A C 1
ATOM 685 O O . TYR A 1 84 ? 8.149 -11.218 -10.040 1.00 94.25 84 TYR A O 1
ATOM 693 N N . MET A 1 85 ? 7.881 -9.963 -8.206 1.00 96.31 85 MET A N 1
ATOM 694 C CA . MET A 1 85 ? 6.865 -10.795 -7.541 1.00 96.31 85 MET A CA 1
ATOM 695 C C . MET A 1 85 ? 5.457 -10.193 -7.615 1.00 96.31 85 MET A C 1
ATOM 697 O O . MET A 1 85 ? 4.543 -10.680 -6.954 1.00 96.31 85 MET A O 1
ATOM 701 N N . THR A 1 86 ? 5.246 -9.138 -8.403 1.00 93.69 86 THR A N 1
ATOM 702 C CA . THR A 1 86 ? 3.931 -8.482 -8.550 1.00 93.69 86 THR A CA 1
ATOM 703 C C . THR A 1 86 ? 2.816 -9.455 -8.952 1.00 93.69 86 THR A C 1
ATOM 705 O O . THR A 1 86 ? 1.707 -9.349 -8.433 1.00 93.69 86 THR A O 1
ATOM 708 N N . GLY A 1 87 ? 3.111 -10.458 -9.788 1.00 95.38 87 GLY A N 1
ATOM 709 C CA . GLY A 1 87 ? 2.159 -11.519 -10.156 1.00 95.38 87 GLY A CA 1
ATOM 710 C C . GLY A 1 87 ? 1.687 -12.388 -8.980 1.00 95.38 87 GLY A C 1
ATOM 711 O O . GLY A 1 87 ? 0.568 -12.891 -8.994 1.00 95.38 87 GLY A O 1
ATOM 712 N N . GLU A 1 88 ? 2.492 -12.493 -7.920 1.00 96.12 88 GLU A N 1
ATOM 713 C CA . GLU A 1 88 ? 2.187 -13.259 -6.704 1.00 96.12 88 GLU A CA 1
ATOM 714 C C . GLU A 1 88 ? 1.427 -12.437 -5.653 1.00 96.12 88 GLU A C 1
ATOM 716 O O . GLU A 1 88 ? 1.059 -12.966 -4.601 1.00 96.12 88 GLU A O 1
ATOM 721 N N . ALA A 1 89 ? 1.166 -11.149 -5.912 1.00 96.00 89 ALA A N 1
ATOM 722 C CA . ALA A 1 89 ? 0.590 -10.237 -4.926 1.00 96.00 89 ALA A CA 1
ATOM 723 C C . ALA A 1 89 ? -0.709 -10.775 -4.319 1.00 96.00 89 ALA A C 1
ATOM 725 O O . ALA A 1 89 ? -0.885 -10.724 -3.107 1.00 96.00 89 ALA A O 1
ATOM 726 N N . GLY A 1 90 ? -1.588 -11.367 -5.132 1.00 95.81 90 GLY A N 1
ATOM 727 C CA . GLY A 1 90 ? -2.834 -11.952 -4.644 1.00 95.81 90 GLY A CA 1
ATOM 728 C C . GLY A 1 90 ? -2.623 -13.025 -3.570 1.00 95.81 90 GLY A C 1
ATOM 729 O O . GLY A 1 90 ? -3.263 -12.974 -2.519 1.00 95.81 90 GLY A O 1
ATOM 730 N N . ARG A 1 91 ? -1.709 -13.970 -3.813 1.00 96.88 91 ARG A N 1
ATOM 731 C CA . ARG A 1 91 ? -1.385 -15.035 -2.856 1.00 96.88 91 ARG A CA 1
ATOM 732 C C . ARG A 1 91 ? -0.759 -14.459 -1.585 1.00 96.88 91 ARG A C 1
ATOM 734 O O . ARG A 1 91 ? -1.189 -14.802 -0.490 1.00 96.88 91 ARG A O 1
ATOM 741 N N . LEU A 1 92 ? 0.197 -13.542 -1.730 1.00 97.50 92 LEU A N 1
ATOM 742 C CA . LEU A 1 92 ? 0.892 -12.918 -0.599 1.00 97.50 92 LEU A CA 1
ATOM 743 C C . LEU A 1 92 ? -0.053 -12.096 0.293 1.00 97.50 92 LEU A C 1
ATOM 745 O O . LEU A 1 92 ? 0.060 -12.141 1.514 1.00 97.50 92 LEU A O 1
ATOM 749 N N . ILE A 1 93 ? -1.010 -11.376 -0.300 1.00 96.94 93 ILE A N 1
ATOM 750 C CA . ILE A 1 93 ? -2.040 -10.633 0.444 1.00 96.94 93 ILE A CA 1
ATOM 751 C C . ILE A 1 93 ? -2.897 -11.591 1.267 1.00 96.94 93 ILE A C 1
ATOM 753 O O . ILE A 1 93 ? -3.185 -11.299 2.424 1.00 96.94 93 ILE A O 1
ATOM 757 N N . ASP A 1 94 ? -3.299 -12.723 0.685 1.00 96.38 94 ASP A N 1
ATOM 758 C CA . ASP A 1 94 ? -4.092 -13.722 1.401 1.00 96.38 94 ASP A CA 1
ATOM 759 C C . ASP A 1 94 ? -3.305 -14.327 2.570 1.00 96.38 94 ASP A C 1
ATOM 761 O O . ASP A 1 94 ? -3.829 -14.406 3.676 1.00 96.38 94 ASP A O 1
ATOM 765 N N . GLU A 1 95 ? -2.041 -14.697 2.360 1.00 96.56 95 GLU A N 1
ATOM 766 C CA . GLU A 1 95 ? -1.181 -15.260 3.411 1.00 96.56 95 GLU A CA 1
ATOM 767 C C . GLU A 1 95 ? -0.973 -14.287 4.577 1.00 96.56 95 GLU A C 1
ATOM 769 O O . GLU A 1 95 ? -1.140 -14.661 5.742 1.00 96.56 95 GLU A O 1
ATOM 774 N N . VAL A 1 96 ? -0.662 -13.023 4.277 1.00 96.50 96 VAL A N 1
ATOM 775 C CA . VAL A 1 96 ? -0.493 -11.985 5.302 1.00 96.50 96 VAL A CA 1
ATOM 776 C C . VAL A 1 96 ? -1.811 -11.698 6.009 1.00 96.50 96 VAL A C 1
ATOM 778 O O . VAL A 1 96 ? -1.819 -11.536 7.226 1.00 96.50 96 VAL A O 1
ATOM 781 N N . TYR A 1 97 ? -2.933 -11.676 5.290 1.00 95.31 97 TYR A N 1
ATOM 782 C CA . TYR A 1 97 ? -4.249 -11.504 5.898 1.00 95.31 97 TYR A CA 1
ATOM 783 C C . TYR A 1 97 ? -4.555 -12.606 6.917 1.00 95.31 97 TYR A C 1
ATOM 785 O O . TYR A 1 97 ? -4.976 -12.297 8.032 1.00 95.31 97 TYR A O 1
ATOM 793 N N . GLU A 1 98 ? -4.322 -13.871 6.566 1.00 95.12 98 GLU A N 1
ATOM 794 C CA . GLU A 1 98 ? -4.539 -15.001 7.477 1.00 95.12 98 GLU A CA 1
ATOM 795 C C . GLU A 1 98 ? -3.608 -14.927 8.694 1.00 95.12 98 GLU A C 1
ATOM 797 O O . GLU A 1 98 ? -4.044 -15.149 9.824 1.00 95.12 98 GLU A O 1
ATOM 802 N N . MET A 1 99 ? -2.337 -14.570 8.487 1.00 93.69 99 MET A N 1
ATOM 803 C CA . MET A 1 99 ? -1.367 -14.373 9.570 1.00 93.69 99 MET A CA 1
ATOM 804 C C . MET A 1 99 ? -1.803 -13.257 10.529 1.00 93.69 99 MET A C 1
ATO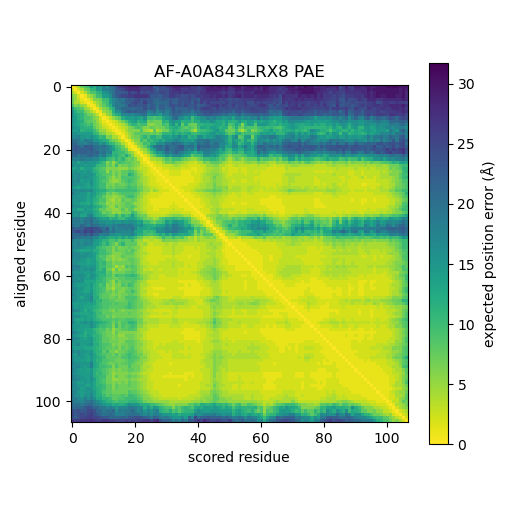M 806 O O . MET A 1 99 ? -1.777 -13.436 11.744 1.00 93.69 99 MET A O 1
ATOM 810 N N . VAL A 1 100 ? -2.218 -12.110 9.989 1.00 91.06 100 VAL A N 1
ATOM 811 C CA . VAL A 1 100 ? -2.655 -10.949 10.772 1.00 91.06 100 VAL A CA 1
ATOM 812 C C . VAL A 1 100 ? -3.959 -11.255 11.512 1.00 91.06 100 VAL A C 1
ATOM 814 O O . VAL A 1 100 ? -4.051 -10.970 12.701 1.00 91.06 100 VAL A O 1
ATOM 817 N N . SER A 1 101 ? -4.935 -11.888 10.855 1.00 88.38 101 SER A N 1
ATOM 818 C CA . SER A 1 101 ? -6.238 -12.214 11.458 1.00 88.38 101 SER A CA 1
ATOM 819 C C . SER A 1 101 ? -6.097 -13.178 12.638 1.00 88.38 101 SER A C 1
ATOM 821 O O . SER A 1 101 ? -6.649 -12.926 13.703 1.00 88.38 101 SER A O 1
ATOM 823 N N . LYS A 1 102 ? -5.260 -14.217 12.507 1.00 86.56 102 LYS A N 1
ATOM 824 C CA . LYS A 1 102 ? -4.986 -15.158 13.607 1.00 86.56 102 LYS A CA 1
ATOM 825 C C . LYS A 1 102 ? -4.343 -14.494 14.823 1.00 86.56 102 LYS A C 1
ATOM 827 O O . LYS A 1 102 ? -4.572 -14.936 15.943 1.00 86.56 102 LYS A O 1
ATOM 832 N N . ASN A 1 103 ? -3.530 -13.459 14.624 1.00 78.31 103 ASN A N 1
ATOM 833 C CA . ASN A 1 103 ? -2.925 -12.730 15.738 1.00 78.31 103 ASN A CA 1
ATOM 834 C C . ASN A 1 103 ? -3.949 -11.858 16.481 1.00 78.31 103 ASN A C 1
ATOM 836 O O . ASN A 1 103 ? -3.804 -11.675 17.684 1.00 78.31 103 ASN A O 1
ATOM 840 N N . PHE A 1 104 ? -4.981 -11.356 15.793 1.00 65.12 104 PHE A N 1
ATOM 841 C CA . PHE A 1 104 ? -6.080 -10.621 16.427 1.00 65.12 104 PHE A CA 1
ATOM 842 C C . PHE A 1 104 ? -7.018 -11.529 17.228 1.00 65.12 104 PHE A C 1
ATOM 844 O O . PHE A 1 104 ? -7.507 -11.101 18.265 1.00 65.12 104 PHE A O 1
ATOM 851 N N . ASP A 1 105 ? -7.236 -12.772 16.793 1.00 67.25 105 ASP A N 1
ATOM 852 C CA . ASP A 1 105 ? -8.096 -13.725 17.513 1.00 67.25 105 ASP A CA 1
ATOM 853 C C . ASP A 1 105 ? -7.441 -14.299 18.790 1.00 67.25 105 ASP A C 1
ATOM 855 O O . ASP A 1 105 ? -8.125 -14.883 19.628 1.00 67.25 105 ASP A O 1
ATOM 859 N N . ASN A 1 106 ? -6.118 -14.159 18.938 1.00 56.00 106 ASN A N 1
ATOM 860 C CA . ASN A 1 106 ? -5.344 -14.662 20.081 1.00 56.00 106 ASN A CA 1
ATOM 861 C C . ASN A 1 106 ? -4.934 -13.566 21.091 1.00 56.00 106 ASN A C 1
ATOM 863 O O . ASN A 1 106 ? -4.148 -13.856 21.997 1.00 56.00 106 ASN A O 1
ATOM 867 N N . ALA A 1 107 ? -5.420 -12.331 20.930 1.00 50.28 107 ALA A N 1
ATOM 868 C CA . ALA A 1 107 ? -5.150 -11.184 21.806 1.00 50.28 107 ALA A CA 1
ATOM 869 C C . ALA A 1 107 ? -6.407 -10.773 22.585 1.00 50.28 107 ALA A C 1
ATOM 871 O O . ALA A 1 107 ? -6.253 -10.391 23.768 1.00 50.28 107 ALA A O 1
#

Mean predicted aligned error: 8.52 Å

Radius of gyration: 15.38 Å; Cα contacts (8 Å, |Δi|>4): 124; chains: 1; bounding box: 32×39×48 Å